Protein AF-A0A2G0CBQ3-F1 (afdb_monomer)

Foldseek 3Di:
DWWWFWWFQPPQPDPPPDDTVCVVLVDPDSTFDTQKTWDDDPQWIKIKGKDFPDPDDPPNRVRDPVRIDIDDMDIPPDRNHQPDKDWDWDQDCQFIWIDIRNPDIDGDGDDRRNVVVVGDIDTDTDDDDPDPDPPDDDDDDDDDDDDDD

Organism: NCBI:txid438751

Nearest PDB structures (foldseek):
  8jsd-assembly1_A  TM=8.861E-01  e=1.873E-09  Flavobacterium sp. UMI-01
  8jt4-assembly1_A  TM=8.911E-01  e=1.980E-09  Flavobacterium sp. UMI-01
  5y33-assembly1_A  TM=8.889E-01  e=2.337E-09  Flavobacterium sp. UMI-01
  7lss-assembly1_C  TM=4.500E-01  e=7.896E+00  Severe acute respiratory syndrome coronavirus 2

Secondary structure (DSSP, 8-state):
-----EEEE------TTSPPHHHHH--SSSEEEESEEEEEETTEEEEEEEEESSSS--TTGGGSGGGEEEPPPEEEEEE-TTS---EEEEEETTEEEEEETTTEEEEE-SHHHHHHHTSEEEE--S------STT-------SS-----

Mean predicted aligned error: 9.58 Å

Sequence (149 aa):
MVNFTQQILNPGFNEPGEDTHRDRIGENDNNAPPTMKNYWRKGKVRLKSKNHKYPEPSHVEMFHTTALGDDQSYIFPEKVGTEPSTLEIVADAAGMRVTLNDRETRTYAGFDMEKWGGFENYFKAGNYLQAKEPDAFARVKFYEPTATQ

Structure (mmCIF, N/CA/C/O backbone):
data_AF-A0A2G0CBQ3-F1
#
_entry.id   AF-A0A2G0CBQ3-F1
#
loop_
_atom_site.group_PDB
_atom_site.id
_atom_site.type_symbol
_atom_site.label_atom_id
_atom_site.label_alt_id
_atom_site.label_comp_id
_atom_site.label_asym_id
_atom_site.label_entity_id
_atom_site.label_seq_id
_atom_site.pdbx_PDB_ins_code
_atom_site.Cartn_x
_atom_site.Cartn_y
_atom_site.Cartn_z
_atom_site.occupancy
_atom_site.B_iso_or_equiv
_atom_site.auth_seq_id
_atom_site.auth_comp_id
_atom_site.auth_asym_id
_atom_site.auth_atom_id
_atom_site.pdbx_PDB_model_num
ATOM 1 N N . MET A 1 1 ? -2.677 0.967 11.346 1.00 45.22 1 MET A N 1
ATOM 2 C CA . MET A 1 1 ? -2.196 1.275 9.987 1.00 45.22 1 MET A CA 1
ATOM 3 C C . MET A 1 1 ? -1.980 -0.019 9.227 1.00 45.22 1 MET A C 1
ATOM 5 O O . MET A 1 1 ? -1.106 -0.770 9.630 1.00 45.22 1 MET A O 1
ATOM 9 N N . VAL A 1 2 ? -2.762 -0.281 8.178 1.00 37.75 2 VAL A N 1
ATOM 10 C CA . VAL A 1 2 ? -2.607 -1.489 7.354 1.00 37.75 2 VAL A CA 1
ATOM 11 C C . VAL A 1 2 ? -1.471 -1.271 6.368 1.00 37.75 2 VAL A C 1
ATOM 13 O O . VAL A 1 2 ? -1.642 -0.512 5.423 1.00 37.75 2 VAL A O 1
ATOM 16 N N . ASN A 1 3 ? -0.315 -1.886 6.603 1.00 44.31 3 ASN A N 1
ATOM 17 C CA . ASN A 1 3 ? 0.777 -1.860 5.640 1.00 44.31 3 ASN A CA 1
ATOM 18 C C . ASN A 1 3 ? 0.749 -3.156 4.833 1.00 44.31 3 ASN A C 1
ATOM 20 O O . ASN A 1 3 ? 1.239 -4.172 5.318 1.00 44.31 3 ASN A O 1
ATOM 24 N N . PHE A 1 4 ? 0.190 -3.096 3.624 1.00 46.62 4 PHE A N 1
ATOM 25 C CA . PHE A 1 4 ? 0.518 -4.077 2.602 1.00 46.62 4 PHE A CA 1
ATOM 26 C C . PHE A 1 4 ? 1.791 -3.649 1.925 1.00 46.62 4 PHE A C 1
ATOM 28 O O . PHE A 1 4 ? 1.826 -2.625 1.241 1.00 46.62 4 PHE A O 1
ATOM 35 N N . THR A 1 5 ? 2.831 -4.416 2.210 1.00 50.66 5 THR A N 1
ATOM 36 C CA . THR A 1 5 ? 4.107 -4.300 1.542 1.00 50.66 5 THR A CA 1
ATOM 37 C C . THR A 1 5 ? 4.292 -5.524 0.687 1.00 50.66 5 THR A C 1
ATOM 39 O O . THR A 1 5 ? 4.288 -6.619 1.233 1.00 50.66 5 THR A O 1
ATOM 42 N N . GLN A 1 6 ? 4.449 -5.308 -0.612 1.00 48.72 6 GLN A N 1
ATOM 43 C CA . GLN A 1 6 ? 5.118 -6.254 -1.481 1.00 48.72 6 GLN A CA 1
ATOM 44 C C . GLN A 1 6 ? 6.616 -5.968 -1.323 1.00 48.72 6 GLN A C 1
ATOM 46 O O . GLN A 1 6 ? 7.063 -4.849 -1.596 1.00 48.72 6 GLN A O 1
ATOM 51 N N . GLN A 1 7 ? 7.348 -6.892 -0.708 1.00 52.56 7 GLN A N 1
ATOM 52 C CA . GLN A 1 7 ? 8.799 -6.784 -0.569 1.00 52.56 7 GLN A CA 1
ATOM 53 C C . GLN A 1 7 ? 9.466 -7.791 -1.475 1.00 52.56 7 GLN A C 1
ATOM 55 O O . GLN A 1 7 ? 9.080 -8.955 -1.480 1.00 52.56 7 GLN A O 1
ATOM 60 N N . ILE A 1 8 ? 10.496 -7.314 -2.148 1.00 49.25 8 ILE A N 1
ATOM 61 C CA . ILE A 1 8 ? 11.428 -8.123 -2.905 1.00 49.25 8 ILE A CA 1
ATOM 62 C C . ILE A 1 8 ? 12.211 -9.005 -1.922 1.00 49.25 8 ILE A C 1
ATOM 64 O O . ILE A 1 8 ? 12.772 -8.499 -0.947 1.00 49.25 8 ILE A O 1
ATOM 68 N N . LEU A 1 9 ? 12.260 -10.312 -2.154 1.00 44.84 9 LEU A N 1
ATOM 69 C CA . LEU A 1 9 ? 13.302 -11.157 -1.582 1.00 44.84 9 LEU A CA 1
ATOM 70 C C . LEU A 1 9 ? 14.523 -11.014 -2.484 1.00 44.84 9 LEU A C 1
ATOM 72 O O . LEU A 1 9 ? 14.407 -11.145 -3.698 1.00 44.84 9 LEU A O 1
ATOM 76 N N . ASN A 1 10 ? 15.680 -10.703 -1.898 1.00 45.72 10 ASN A N 1
ATOM 77 C CA . ASN A 1 10 ? 16.943 -10.770 -2.621 1.00 45.72 10 ASN A CA 1
ATOM 78 C C . ASN A 1 10 ? 17.166 -12.242 -3.001 1.00 45.72 10 ASN A C 1
ATOM 80 O O . ASN A 1 10 ? 17.389 -13.049 -2.087 1.00 45.72 10 ASN A O 1
ATOM 84 N N . PRO A 1 11 ? 17.049 -12.638 -4.283 1.00 41.47 11 PRO A N 1
ATOM 85 C CA . PRO A 1 11 ? 17.349 -14.004 -4.635 1.00 41.47 11 PRO A CA 1
ATOM 86 C C . PRO A 1 11 ? 18.853 -14.146 -4.433 1.00 41.47 11 PRO A C 1
ATOM 88 O O . PRO A 1 11 ? 19.652 -13.485 -5.094 1.00 41.47 11 PRO A O 1
ATOM 91 N N . GLY A 1 12 ? 19.255 -14.990 -3.488 1.00 43.16 12 GLY A N 1
ATOM 92 C CA . GLY A 1 12 ? 20.620 -15.489 -3.452 1.00 43.16 12 GLY A CA 1
ATOM 93 C C . GLY A 1 12 ? 20.862 -16.301 -4.720 1.00 43.16 12 GLY A C 1
ATOM 94 O O . GLY A 1 12 ? 20.775 -17.525 -4.689 1.00 43.16 12 GLY A O 1
ATOM 95 N N . PHE A 1 13 ? 21.110 -15.629 -5.844 1.00 42.78 13 PHE A N 1
AT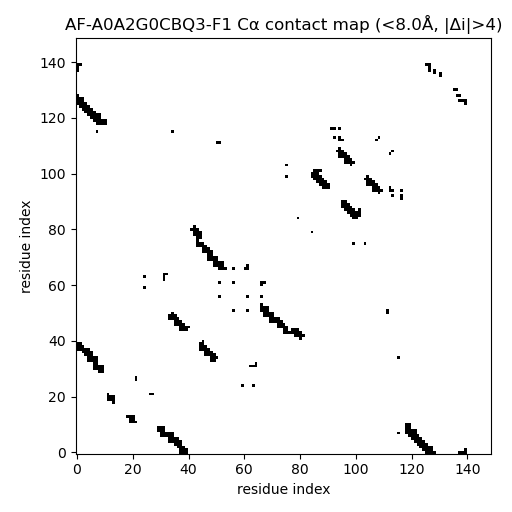OM 96 C CA . PHE A 1 13 ? 21.587 -16.243 -7.070 1.00 42.78 13 PHE A CA 1
ATOM 97 C C . PHE A 1 13 ? 23.054 -16.585 -6.829 1.00 42.78 13 PHE A C 1
ATOM 99 O O . PHE A 1 13 ? 23.958 -15.801 -7.104 1.00 42.78 13 PHE A O 1
ATOM 106 N N . ASN A 1 14 ? 23.279 -17.741 -6.214 1.00 39.06 14 ASN A N 1
ATOM 107 C CA . ASN A 1 14 ? 24.601 -18.335 -6.157 1.00 39.06 14 ASN A CA 1
ATOM 108 C C . ASN A 1 14 ? 24.777 -19.143 -7.445 1.00 39.06 14 ASN A C 1
ATOM 110 O O . ASN A 1 14 ? 24.221 -20.237 -7.567 1.00 39.06 14 ASN A O 1
ATOM 114 N N . GLU A 1 15 ? 25.563 -18.637 -8.395 1.00 38.53 15 GLU A N 1
ATOM 115 C CA . GLU A 1 15 ? 26.288 -19.563 -9.263 1.00 38.53 15 GLU A CA 1
ATOM 116 C C . GLU A 1 15 ? 27.273 -20.353 -8.382 1.00 38.53 15 GLU A C 1
ATOM 118 O O . GLU A 1 15 ? 27.890 -19.776 -7.478 1.00 38.53 15 GLU A O 1
ATOM 123 N N . PRO A 1 16 ? 27.400 -21.679 -8.556 1.00 37.09 16 PRO A N 1
ATOM 124 C CA . PRO A 1 16 ? 28.269 -22.483 -7.709 1.00 37.09 16 PRO A CA 1
ATOM 125 C C . PRO A 1 16 ? 29.734 -22.080 -7.924 1.00 37.09 16 PRO A C 1
ATOM 127 O O . PRO A 1 16 ? 30.360 -22.490 -8.898 1.00 37.09 16 PRO A O 1
ATOM 130 N N . GLY A 1 17 ? 30.278 -21.295 -6.991 1.00 44.66 17 GLY A N 1
ATOM 131 C CA . GLY A 1 17 ? 31.685 -20.888 -6.970 1.00 44.66 17 GLY A CA 1
ATOM 132 C C . GLY A 1 17 ? 31.948 -19.382 -6.897 1.00 44.66 17 GLY A C 1
ATOM 133 O O . GLY A 1 17 ? 33.109 -19.014 -6.748 1.00 44.66 17 GLY A O 1
ATOM 134 N N . GLU A 1 18 ? 30.926 -18.522 -6.958 1.00 42.03 18 GLU A N 1
ATOM 135 C CA . GLU A 1 18 ? 31.086 -17.086 -6.689 1.00 42.03 18 GLU A CA 1
ATOM 136 C C . GLU A 1 18 ? 30.672 -16.751 -5.249 1.00 42.03 18 GLU A C 1
ATOM 138 O O . GLU A 1 18 ? 29.644 -17.224 -4.758 1.00 42.03 18 GLU A O 1
ATOM 143 N N . ASP A 1 19 ? 31.488 -15.944 -4.563 1.00 43.47 19 ASP A N 1
ATOM 144 C CA . ASP A 1 19 ? 31.178 -15.386 -3.246 1.00 43.47 19 ASP A CA 1
ATOM 145 C C . ASP A 1 19 ? 29.762 -14.791 -3.238 1.00 43.47 19 ASP A C 1
ATOM 147 O O . ASP A 1 19 ? 29.345 -14.121 -4.188 1.00 43.47 19 ASP A O 1
ATOM 151 N N . THR A 1 20 ? 29.003 -15.069 -2.174 1.00 44.12 20 THR A N 1
ATOM 152 C CA . THR A 1 20 ? 27.576 -14.739 -2.093 1.00 44.12 20 THR A CA 1
ATOM 153 C C . THR A 1 20 ? 27.326 -13.284 -2.490 1.00 44.12 20 THR A C 1
ATOM 155 O O . THR A 1 20 ? 28.007 -12.380 -2.010 1.00 44.12 20 THR A O 1
ATOM 158 N N . HIS A 1 21 ? 26.309 -13.030 -3.320 1.00 43.69 21 HIS A N 1
ATOM 159 C CA . HIS A 1 21 ? 25.900 -11.680 -3.751 1.00 43.69 21 HIS A CA 1
ATOM 160 C C . HIS A 1 21 ? 25.776 -10.672 -2.582 1.00 43.69 21 HIS A C 1
ATOM 162 O O . HIS A 1 21 ? 25.959 -9.468 -2.761 1.00 43.69 21 HIS A O 1
ATOM 168 N N . ARG A 1 22 ? 25.545 -11.193 -1.368 1.00 45.81 22 ARG A N 1
ATOM 169 C CA . ARG A 1 22 ? 25.592 -10.514 -0.067 1.00 45.81 22 ARG A CA 1
ATOM 170 C C . ARG A 1 22 ? 26.827 -9.624 0.134 1.00 45.81 22 ARG A C 1
ATOM 172 O O . ARG A 1 22 ? 26.681 -8.514 0.636 1.00 45.81 22 ARG A O 1
ATOM 179 N N . ASP A 1 23 ? 28.006 -10.065 -0.299 1.00 44.69 23 ASP A N 1
ATOM 180 C CA . ASP A 1 23 ? 29.264 -9.333 -0.096 1.00 44.69 23 ASP A CA 1
ATOM 181 C C . ASP A 1 23 ? 29.489 -8.228 -1.146 1.00 44.69 23 ASP A C 1
ATOM 183 O O . ASP A 1 23 ? 30.228 -7.276 -0.896 1.00 44.69 23 ASP A O 1
ATOM 187 N N . ARG A 1 24 ? 28.816 -8.295 -2.307 1.00 43.38 24 ARG A N 1
ATOM 188 C CA . ARG A 1 24 ? 28.982 -7.320 -3.407 1.00 43.38 24 ARG A CA 1
ATOM 189 C C . ARG A 1 24 ? 28.113 -6.068 -3.252 1.00 43.38 24 ARG A C 1
ATOM 191 O O . ARG A 1 24 ? 28.483 -5.024 -3.782 1.00 43.38 24 ARG A O 1
ATOM 198 N N . ILE A 1 25 ? 26.994 -6.150 -2.527 1.00 47.22 25 ILE A N 1
ATOM 199 C CA . ILE A 1 25 ? 26.045 -5.030 -2.362 1.00 47.22 25 ILE A CA 1
ATOM 200 C C . ILE A 1 25 ? 26.198 -4.266 -1.038 1.00 47.22 25 ILE A C 1
ATOM 202 O O . ILE A 1 25 ? 25.597 -3.206 -0.882 1.00 47.22 25 ILE A O 1
ATOM 206 N N . GLY A 1 26 ? 27.004 -4.763 -0.089 1.00 41.97 26 GLY A N 1
ATOM 207 C CA . GLY A 1 26 ? 27.271 -4.077 1.185 1.00 41.97 26 GLY A CA 1
ATOM 208 C C . GLY A 1 26 ? 26.043 -3.891 2.091 1.00 41.97 26 GLY A C 1
ATOM 209 O O . GLY A 1 26 ? 26.067 -3.052 2.990 1.00 41.97 26 GLY A O 1
ATOM 210 N N . GLU A 1 27 ? 24.969 -4.649 1.858 1.00 45.09 27 GLU A N 1
ATOM 211 C CA . GLU A 1 27 ? 23.716 -4.581 2.614 1.00 45.09 27 GLU A CA 1
ATOM 212 C C . GLU A 1 27 ? 23.659 -5.724 3.644 1.00 45.09 27 GLU A C 1
ATOM 214 O O . GLU A 1 27 ? 23.840 -6.898 3.322 1.00 45.09 27 GLU A O 1
ATOM 219 N N . ASN A 1 28 ? 23.399 -5.386 4.911 1.00 40.28 28 ASN A N 1
ATOM 220 C CA . ASN A 1 28 ? 23.412 -6.331 6.040 1.00 40.28 28 ASN A CA 1
ATOM 221 C C . ASN A 1 28 ? 22.130 -7.187 6.165 1.00 40.28 28 ASN A C 1
ATOM 223 O O . ASN A 1 28 ? 22.009 -7.971 7.110 1.00 40.28 28 ASN A O 1
ATOM 227 N N . ASP A 1 29 ? 21.164 -7.038 5.255 1.00 42.75 29 ASP A N 1
ATOM 228 C CA . ASP A 1 29 ? 19.837 -7.656 5.342 1.00 42.75 29 ASP A CA 1
ATOM 229 C C . ASP A 1 29 ? 19.316 -8.055 3.946 1.00 42.75 29 ASP A C 1
ATOM 231 O O . ASP A 1 29 ? 19.594 -7.391 2.950 1.00 42.75 29 ASP A O 1
ATOM 235 N N . ASN A 1 30 ? 18.500 -9.110 3.874 1.00 49.34 30 ASN A N 1
ATOM 236 C CA . ASN A 1 30 ? 17.797 -9.557 2.661 1.00 49.34 30 ASN A CA 1
ATOM 237 C C . ASN A 1 30 ? 16.601 -8.644 2.311 1.00 49.34 30 ASN A C 1
ATOM 239 O O . ASN A 1 30 ? 15.745 -8.997 1.500 1.00 49.34 30 ASN A O 1
ATOM 243 N N . ASN A 1 31 ? 16.490 -7.502 2.986 1.00 51.69 31 ASN A N 1
ATOM 244 C CA . ASN A 1 31 ? 15.309 -6.662 3.027 1.00 51.69 31 ASN A CA 1
ATOM 245 C C . ASN A 1 31 ? 15.420 -5.594 1.947 1.00 51.69 31 ASN A C 1
ATOM 247 O O . ASN A 1 31 ? 15.897 -4.480 2.168 1.00 51.69 31 ASN A O 1
ATOM 251 N N . ALA A 1 32 ? 14.977 -5.959 0.753 1.00 59.09 32 ALA A N 1
ATOM 252 C CA . ALA A 1 32 ? 14.878 -5.015 -0.332 1.00 59.09 32 ALA A CA 1
ATOM 253 C C . ALA A 1 32 ? 13.726 -4.018 -0.090 1.00 59.09 32 ALA A C 1
ATOM 255 O O . ALA A 1 32 ? 12.788 -4.255 0.691 1.00 59.09 32 ALA A O 1
ATOM 256 N N . PRO A 1 33 ? 13.815 -2.839 -0.715 1.00 62.69 33 PRO A N 1
ATOM 257 C CA . PRO A 1 33 ? 12.853 -1.777 -0.524 1.00 62.69 33 PRO A CA 1
ATOM 258 C C . PRO A 1 33 ? 11.411 -2.202 -0.865 1.00 62.69 33 PRO A C 1
ATOM 260 O O . PRO A 1 33 ? 11.161 -3.004 -1.758 1.00 62.69 33 PRO A O 1
ATOM 263 N N . PRO A 1 34 ? 10.432 -1.639 -0.143 1.00 68.19 34 PRO A N 1
ATOM 264 C CA . PRO A 1 34 ? 9.020 -1.959 -0.303 1.00 68.19 34 PRO A CA 1
ATOM 265 C C . PRO A 1 34 ? 8.458 -1.381 -1.606 1.00 68.19 34 PRO A C 1
ATOM 267 O O . PRO A 1 34 ? 8.399 -0.157 -1.727 1.00 68.19 34 PRO A O 1
ATOM 270 N N . THR A 1 35 ? 7.963 -2.220 -2.517 1.00 77.12 35 THR A N 1
ATOM 271 C CA . THR A 1 35 ? 7.367 -1.790 -3.798 1.00 77.12 35 THR A CA 1
ATOM 272 C C . THR A 1 35 ? 6.150 -0.888 -3.593 1.00 77.12 35 THR A C 1
ATOM 274 O O . THR A 1 35 ? 5.971 0.119 -4.278 1.00 77.12 35 THR A O 1
ATOM 277 N N . MET A 1 36 ? 5.327 -1.220 -2.596 1.00 83.75 36 MET A N 1
ATOM 278 C CA . MET A 1 36 ? 4.115 -0.490 -2.236 1.00 83.75 36 MET A CA 1
ATOM 279 C C . MET A 1 36 ? 3.961 -0.427 -0.723 1.00 83.75 36 MET A C 1
ATOM 281 O O . MET A 1 36 ? 4.299 -1.370 -0.011 1.00 83.75 36 MET A O 1
ATOM 285 N N . LYS A 1 37 ? 3.426 0.685 -0.224 1.00 86.94 37 LYS A N 1
ATOM 286 C CA . LYS A 1 37 ? 2.936 0.825 1.145 1.00 86.94 37 LYS A CA 1
ATOM 287 C C . LYS A 1 37 ? 1.549 1.433 1.146 1.00 86.94 37 LYS A C 1
ATOM 289 O O . LYS A 1 37 ? 1.289 2.454 0.507 1.00 86.94 37 LYS A O 1
ATOM 294 N N . ASN A 1 38 ? 0.697 0.841 1.966 1.00 88.50 38 ASN A N 1
ATOM 295 C CA . ASN A 1 38 ? -0.663 1.289 2.196 1.00 88.50 38 ASN A CA 1
ATOM 296 C C . ASN A 1 38 ? -0.740 1.988 3.557 1.00 88.50 38 ASN A C 1
ATOM 298 O O . ASN A 1 38 ? -0.078 1.601 4.521 1.00 88.50 38 ASN A O 1
ATOM 302 N N . TYR A 1 39 ? -1.519 3.060 3.630 1.00 90.38 39 TYR A N 1
ATOM 303 C CA . TYR A 1 39 ? -1.642 3.886 4.821 1.00 90.38 39 TYR A CA 1
ATOM 304 C C . TYR A 1 39 ? -3.097 4.217 5.078 1.00 90.38 39 TYR A C 1
ATOM 306 O O . TYR A 1 39 ? -3.804 4.682 4.193 1.00 90.38 39 TYR A O 1
ATOM 314 N N . TRP A 1 40 ? -3.496 4.120 6.339 1.00 92.31 40 TRP A N 1
ATOM 315 C CA . TRP A 1 40 ? -4.658 4.847 6.825 1.00 92.31 40 TRP A CA 1
ATOM 316 C C . TRP A 1 40 ? -4.183 6.176 7.417 1.00 92.31 40 TRP A C 1
ATOM 318 O O . TRP A 1 40 ? -3.327 6.185 8.307 1.00 92.31 40 TRP A O 1
ATOM 328 N N . ARG A 1 41 ? -4.696 7.306 6.923 1.00 89.50 41 ARG A N 1
ATOM 329 C CA . ARG A 1 41 ? -4.335 8.648 7.404 1.00 89.50 41 ARG A CA 1
ATOM 330 C C . ARG A 1 41 ? -5.553 9.561 7.389 1.00 89.50 41 ARG A C 1
ATOM 332 O O . ARG A 1 41 ? -6.111 9.828 6.331 1.00 89.50 41 ARG A O 1
ATOM 339 N N . LYS A 1 42 ? -5.925 10.092 8.560 1.00 90.56 42 LYS A N 1
ATOM 340 C CA . LYS A 1 42 ? -7.048 11.038 8.721 1.00 90.56 42 LYS A CA 1
ATOM 341 C C . LYS A 1 42 ? -8.364 10.516 8.101 1.00 90.56 42 LYS A C 1
ATOM 343 O O . LYS A 1 42 ? -9.096 11.268 7.462 1.00 90.56 42 LYS A O 1
ATOM 348 N N . GLY A 1 43 ? -8.650 9.223 8.280 1.00 93.44 43 GLY A N 1
ATOM 349 C CA . GLY A 1 43 ? -9.867 8.581 7.770 1.00 93.44 43 GLY A CA 1
ATOM 350 C C . GLY A 1 43 ? -9.846 8.206 6.287 1.00 93.44 43 GLY A C 1
ATOM 351 O O . GLY A 1 43 ? -10.894 7.835 5.772 1.00 93.44 43 GLY A O 1
ATOM 352 N N . LYS A 1 44 ? -8.703 8.313 5.598 1.00 94.88 44 LYS A N 1
ATOM 353 C CA . LYS A 1 44 ? -8.552 7.941 4.183 1.00 94.88 44 LYS A CA 1
ATOM 354 C C . LYS A 1 44 ? -7.465 6.896 3.977 1.00 94.88 44 LYS A C 1
ATOM 356 O O . LYS A 1 44 ? -6.503 6.845 4.750 1.00 94.88 44 LYS A O 1
ATOM 361 N N . VAL A 1 45 ? -7.597 6.130 2.896 1.00 94.44 45 VAL A N 1
ATOM 362 C CA . VAL A 1 45 ? -6.564 5.209 2.414 1.00 94.44 45 VAL A CA 1
ATOM 363 C C . VAL A 1 45 ? -5.620 5.956 1.469 1.00 94.44 45 VAL A C 1
ATOM 365 O O . VAL A 1 45 ? -6.049 6.642 0.542 1.00 94.44 45 VAL A O 1
ATOM 368 N N . ARG A 1 46 ? -4.317 5.852 1.729 1.00 93.50 46 ARG A N 1
ATOM 369 C CA . ARG A 1 46 ? -3.235 6.453 0.944 1.00 93.50 46 ARG A CA 1
ATOM 370 C C . ARG A 1 46 ? -2.250 5.376 0.513 1.00 93.50 46 ARG A C 1
ATOM 372 O O . ARG A 1 46 ? -1.793 4.596 1.342 1.00 93.50 46 ARG A O 1
ATOM 379 N N . LEU A 1 47 ? -1.870 5.411 -0.752 1.00 91.94 47 LEU A N 1
ATOM 380 C CA . LEU A 1 47 ? -0.902 4.529 -1.383 1.00 91.94 47 LEU A CA 1
ATOM 381 C C . LEU A 1 47 ? 0.416 5.275 -1.600 1.00 91.94 47 LEU A C 1
ATOM 383 O O . LEU A 1 47 ? 0.426 6.465 -1.939 1.00 91.94 47 LEU A O 1
ATOM 387 N N . LYS A 1 48 ? 1.532 4.581 -1.397 1.00 87.75 48 LYS A N 1
ATOM 388 C CA . LYS A 1 48 ? 2.868 5.038 -1.782 1.00 87.75 48 LYS A CA 1
ATOM 389 C C . LYS A 1 48 ? 3.622 3.900 -2.460 1.00 87.75 48 LYS A C 1
ATOM 391 O O . LYS A 1 48 ? 3.980 2.936 -1.788 1.00 87.75 48 LYS A O 1
ATOM 396 N N . SER A 1 49 ? 3.883 4.053 -3.747 1.00 83.56 49 SER A N 1
ATOM 397 C CA . SER A 1 49 ? 4.778 3.210 -4.540 1.00 83.56 49 SER A CA 1
ATOM 398 C C . SER A 1 49 ? 6.218 3.720 -4.478 1.00 83.56 49 SER A C 1
ATOM 400 O O . SER A 1 49 ? 6.474 4.892 -4.174 1.00 83.56 49 SER A O 1
ATOM 402 N N . LYS A 1 50 ? 7.159 2.831 -4.789 1.00 78.94 50 LYS A N 1
ATOM 403 C CA . LYS A 1 50 ? 8.537 3.177 -5.146 1.00 78.94 50 LYS A CA 1
ATOM 404 C C . LYS A 1 50 ? 8.711 3.120 -6.662 1.00 78.94 50 LYS A C 1
ATOM 406 O O . LYS A 1 50 ? 8.162 2.227 -7.306 1.00 78.94 50 LYS A O 1
ATOM 411 N N . ASN A 1 51 ? 9.484 4.056 -7.199 1.00 77.44 51 ASN A N 1
ATOM 412 C CA . ASN A 1 51 ? 9.920 4.076 -8.594 1.00 77.44 51 ASN A CA 1
ATOM 413 C C . ASN A 1 51 ? 11.450 4.080 -8.671 1.00 77.44 51 ASN A C 1
ATOM 415 O O . ASN A 1 51 ? 12.121 4.505 -7.727 1.00 77.44 51 ASN A O 1
ATOM 419 N N . HIS A 1 52 ? 12.017 3.621 -9.780 1.00 73.44 52 HIS A N 1
ATOM 420 C CA . HIS A 1 52 ? 13.442 3.795 -10.035 1.00 73.44 52 HIS A CA 1
ATOM 421 C C . HIS A 1 52 ? 13.711 5.256 -10.405 1.00 73.44 52 HIS A C 1
ATOM 423 O O . HIS A 1 52 ? 13.012 5.859 -11.217 1.00 73.44 52 HIS A O 1
ATOM 429 N N . LYS A 1 53 ? 14.739 5.855 -9.795 1.00 71.44 53 LYS A N 1
ATOM 430 C CA . LYS A 1 53 ? 15.162 7.235 -10.098 1.00 71.44 53 LYS A CA 1
ATOM 431 C C . LYS A 1 53 ? 15.762 7.368 -11.493 1.00 71.44 53 LYS A C 1
ATOM 433 O O . LYS A 1 53 ? 15.791 8.467 -12.040 1.00 71.44 53 LYS A O 1
ATOM 438 N N . TYR A 1 54 ? 16.277 6.265 -12.024 1.00 67.50 54 TYR A N 1
ATOM 439 C CA . TYR A 1 54 ? 16.972 6.204 -13.298 1.00 67.50 54 TYR A CA 1
ATOM 440 C C . TYR A 1 54 ? 16.169 5.330 -14.266 1.00 67.50 54 TYR A C 1
ATOM 442 O O . TYR A 1 54 ? 15.593 4.334 -13.831 1.00 67.50 54 TYR A O 1
ATOM 450 N N . PRO A 1 55 ? 16.116 5.684 -15.559 1.00 60.38 55 PRO A N 1
ATOM 451 C CA . PRO A 1 55 ? 15.352 4.932 -16.552 1.00 60.38 55 PRO A CA 1
ATOM 452 C C . PRO A 1 55 ? 15.958 3.556 -16.867 1.00 60.38 55 PRO A C 1
ATOM 454 O O . PRO A 1 55 ? 15.225 2.662 -17.261 1.00 60.38 55 PRO A O 1
ATOM 457 N N . GLU A 1 56 ? 17.266 3.364 -16.662 1.00 65.00 56 GLU A N 1
ATOM 458 C CA . GLU A 1 56 ? 17.961 2.087 -16.882 1.00 65.00 56 GLU A CA 1
ATOM 459 C C . GLU A 1 56 ? 19.086 1.888 -15.848 1.00 65.00 56 GLU A C 1
ATOM 461 O O . GLU A 1 56 ? 20.266 1.991 -16.185 1.00 65.00 56 GLU A O 1
ATOM 466 N N . PRO A 1 57 ? 18.767 1.666 -14.559 1.00 62.56 57 PRO A N 1
ATOM 467 C CA . PRO A 1 57 ? 19.786 1.254 -13.602 1.00 62.56 57 PRO A CA 1
ATOM 468 C C . PRO A 1 57 ? 20.381 -0.082 -14.059 1.00 62.56 57 PRO A C 1
ATOM 470 O O . PRO A 1 57 ? 19.660 -0.937 -14.590 1.00 62.56 57 PRO A O 1
ATOM 473 N N . SER A 1 58 ? 21.683 -0.285 -13.848 1.00 65.25 58 SER A N 1
ATOM 474 C CA . SER A 1 58 ? 22.261 -1.610 -14.070 1.00 65.25 58 SER A CA 1
ATOM 475 C C . SER A 1 58 ? 21.545 -2.650 -13.203 1.00 65.25 58 SER A C 1
ATOM 477 O O . SER A 1 58 ? 20.945 -2.321 -12.174 1.00 65.25 58 SER A O 1
ATOM 479 N N . HIS A 1 59 ? 21.622 -3.923 -13.608 1.00 62.06 59 HIS 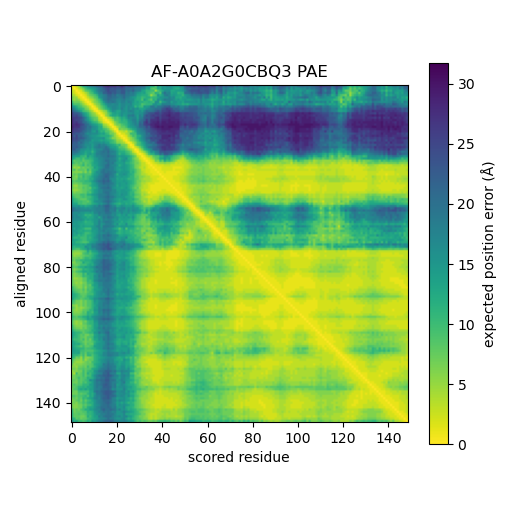A N 1
ATOM 480 C CA . HIS A 1 59 ? 20.958 -5.009 -12.886 1.00 62.06 59 HIS A CA 1
ATOM 481 C C . HIS A 1 59 ? 21.342 -5.034 -11.404 1.00 62.06 59 HIS A C 1
ATOM 483 O O . HIS A 1 59 ? 20.517 -5.410 -10.602 1.00 62.06 59 HIS A O 1
ATOM 489 N N . VAL A 1 60 ? 22.548 -4.591 -11.023 1.00 63.31 60 VAL A N 1
ATOM 490 C CA . VAL A 1 60 ? 22.966 -4.514 -9.613 1.00 63.31 60 VAL A CA 1
ATOM 491 C C . VAL A 1 60 ? 22.467 -3.231 -8.935 1.00 63.31 60 VAL A C 1
ATOM 493 O O . VAL A 1 60 ? 22.002 -3.262 -7.799 1.00 63.31 60 VAL A O 1
ATOM 496 N N . GLU A 1 61 ? 22.507 -2.090 -9.627 1.00 65.88 61 GLU A N 1
ATOM 497 C CA . GLU A 1 61 ? 22.100 -0.795 -9.063 1.00 65.88 61 GLU A CA 1
ATOM 498 C C . GLU A 1 61 ? 20.608 -0.720 -8.738 1.00 65.88 61 GLU A C 1
ATOM 500 O O . GLU A 1 61 ? 20.236 -0.051 -7.775 1.00 65.88 61 GLU A O 1
ATOM 505 N N . MET A 1 62 ? 19.757 -1.438 -9.480 1.00 64.06 62 MET A N 1
ATOM 506 C CA . MET A 1 62 ? 18.316 -1.500 -9.195 1.00 64.06 62 MET A CA 1
ATOM 507 C C . MET A 1 62 ? 18.001 -2.066 -7.798 1.00 64.06 62 MET A C 1
ATOM 509 O O . MET A 1 62 ? 16.927 -1.802 -7.260 1.00 64.06 62 MET A O 1
ATOM 513 N N . PHE A 1 63 ? 18.943 -2.794 -7.187 1.00 60.25 63 PHE A N 1
ATOM 514 C CA . PHE A 1 63 ? 18.800 -3.365 -5.848 1.00 60.25 63 PHE A CA 1
ATOM 515 C C . PHE A 1 63 ? 19.147 -2.390 -4.716 1.00 60.25 63 PHE A C 1
ATOM 517 O O . PHE A 1 63 ? 18.775 -2.633 -3.566 1.00 60.25 63 PHE A O 1
ATOM 524 N N . HIS A 1 64 ? 19.825 -1.274 -4.999 1.00 67.06 64 HIS A N 1
ATOM 525 C CA . HIS A 1 64 ? 20.215 -0.333 -3.954 1.00 67.06 64 HIS A CA 1
ATOM 526 C C . HIS A 1 64 ? 19.074 0.627 -3.616 1.00 67.06 64 HIS A C 1
ATOM 528 O O . HIS A 1 64 ? 18.479 1.270 -4.482 1.00 67.06 64 HIS A O 1
ATOM 534 N N . THR A 1 65 ? 18.816 0.821 -2.320 1.00 63.09 65 THR A N 1
ATOM 535 C CA . THR A 1 65 ? 17.809 1.786 -1.834 1.00 63.09 65 THR A CA 1
ATOM 536 C C . THR A 1 65 ? 18.047 3.211 -2.354 1.00 63.09 65 THR A C 1
ATOM 538 O O . THR A 1 65 ? 17.107 3.999 -2.481 1.00 63.09 65 THR A O 1
ATOM 541 N N . THR A 1 66 ? 19.293 3.537 -2.705 1.00 66.62 66 THR A N 1
ATOM 542 C CA . THR A 1 66 ? 19.699 4.800 -3.328 1.00 66.62 66 THR A CA 1
ATOM 543 C C . THR A 1 66 ? 19.145 4.975 -4.741 1.00 66.62 66 THR A C 1
ATOM 545 O O . THR A 1 66 ? 18.849 6.115 -5.113 1.00 66.62 66 THR A O 1
ATOM 548 N N . ALA A 1 67 ? 18.921 3.894 -5.491 1.00 66.75 67 ALA A N 1
ATOM 549 C CA . ALA A 1 67 ? 18.354 3.916 -6.838 1.00 66.75 67 ALA A CA 1
ATOM 550 C C . ALA A 1 67 ? 16.835 4.133 -6.853 1.00 66.75 67 ALA A C 1
ATOM 552 O O . ALA A 1 67 ? 16.274 4.406 -7.913 1.00 66.75 67 ALA A O 1
ATOM 553 N N . LEU A 1 68 ? 16.165 4.074 -5.694 1.00 70.56 68 LEU A N 1
ATOM 554 C CA . LEU A 1 68 ? 14.709 4.191 -5.611 1.00 70.56 68 LEU A CA 1
ATOM 555 C C . LEU A 1 68 ? 14.234 5.534 -5.068 1.00 70.56 68 LEU A C 1
ATOM 557 O O . LEU A 1 68 ? 14.713 6.040 -4.047 1.00 70.56 68 LEU A O 1
ATOM 561 N N . GLY A 1 69 ? 13.255 6.106 -5.756 1.00 70.25 69 GLY A N 1
ATOM 562 C CA . GLY A 1 69 ? 12.498 7.284 -5.365 1.00 70.25 69 GLY A CA 1
ATOM 563 C C . GLY A 1 69 ? 11.166 6.918 -4.715 1.00 70.25 69 GLY A C 1
ATOM 564 O O . GLY A 1 69 ? 10.719 5.771 -4.743 1.00 70.25 69 GLY A O 1
ATOM 565 N N . ASP A 1 70 ? 10.541 7.909 -4.083 1.00 73.00 70 ASP A N 1
ATOM 566 C CA . ASP A 1 70 ? 9.115 7.842 -3.767 1.00 73.00 70 ASP A CA 1
ATOM 567 C C . ASP A 1 70 ? 8.338 8.313 -5.002 1.00 73.00 70 ASP A C 1
ATOM 569 O O . ASP A 1 70 ? 8.580 9.415 -5.498 1.00 73.00 70 ASP A O 1
ATOM 573 N N . ASP A 1 71 ? 7.374 7.515 -5.454 1.00 72.00 71 ASP A N 1
ATOM 574 C CA . ASP A 1 71 ? 6.404 7.956 -6.455 1.00 72.00 71 ASP A CA 1
ATOM 575 C C . ASP A 1 71 ? 5.403 8.956 -5.835 1.00 72.00 71 ASP A C 1
ATOM 577 O O . ASP A 1 71 ? 5.276 9.097 -4.605 1.00 72.00 71 ASP A O 1
ATOM 581 N N . GLN A 1 72 ? 4.654 9.656 -6.686 1.00 73.56 72 GLN A N 1
ATOM 582 C CA . GLN A 1 72 ? 3.534 10.482 -6.267 1.00 73.56 72 GLN A CA 1
ATOM 583 C C . GLN A 1 72 ? 2.531 9.637 -5.480 1.00 73.56 72 GLN A C 1
ATOM 585 O O . GLN A 1 72 ? 1.905 8.703 -5.977 1.00 73.56 72 GLN A O 1
ATOM 590 N N . SER A 1 73 ? 2.353 9.990 -4.207 1.00 84.12 73 SER A N 1
ATOM 591 C CA . SER A 1 73 ? 1.405 9.276 -3.363 1.00 84.12 73 SER A CA 1
ATOM 592 C C . SER A 1 73 ? -0.021 9.477 -3.857 1.00 84.12 73 SER A C 1
ATOM 594 O O . SER A 1 73 ? -0.448 10.620 -4.032 1.00 84.12 73 SER A O 1
ATOM 596 N N . TYR A 1 74 ? -0.780 8.395 -3.951 1.00 92.88 74 TYR A N 1
ATOM 597 C CA . TYR A 1 74 ? -2.194 8.433 -4.293 1.00 92.88 74 TYR A CA 1
ATOM 598 C C . TYR A 1 74 ? -3.048 8.375 -3.021 1.00 92.88 74 TYR A C 1
ATOM 600 O O . TYR A 1 74 ? -2.697 7.692 -2.061 1.00 92.88 74 TYR A O 1
ATOM 608 N N . ILE A 1 75 ? -4.156 9.110 -2.974 1.00 95.06 75 ILE A N 1
ATOM 609 C CA . ILE A 1 75 ? -5.127 9.049 -1.876 1.00 95.06 75 ILE A CA 1
ATOM 610 C C . ILE A 1 75 ? -6.476 8.758 -2.510 1.00 95.06 75 ILE A C 1
ATOM 612 O O . ILE A 1 75 ? -6.911 9.535 -3.358 1.00 95.06 75 ILE A O 1
ATOM 616 N N . PHE A 1 76 ? -7.131 7.683 -2.078 1.00 95.94 76 PHE A N 1
ATOM 617 C CA . PHE A 1 76 ? -8.490 7.399 -2.521 1.00 95.94 76 PHE A CA 1
ATOM 618 C C . PHE A 1 76 ? -9.416 8.569 -2.142 1.00 95.94 76 PHE A C 1
ATOM 620 O O . PHE A 1 76 ? -9.352 9.063 -1.003 1.00 95.94 76 PHE A O 1
ATOM 627 N N . PRO A 1 77 ? -10.232 9.078 -3.083 1.00 95.38 77 PRO A N 1
ATOM 628 C CA . PRO A 1 77 ? -11.246 10.084 -2.796 1.00 95.38 77 PRO A CA 1
ATOM 629 C C . PRO A 1 77 ? -12.123 9.721 -1.596 1.00 95.38 77 PRO A C 1
ATOM 631 O O . PRO A 1 77 ? -12.350 10.591 -0.738 1.00 95.38 77 PRO A O 1
ATOM 634 N N . GLU A 1 78 ? -12.530 8.455 -1.489 1.00 94.56 78 GLU A N 1
ATOM 635 C CA . GLU A 1 78 ? -13.370 7.961 -0.404 1.00 94.56 78 GLU A CA 1
ATOM 636 C C . GLU A 1 78 ? -12.743 8.138 0.995 1.00 94.56 78 GLU A C 1
ATOM 638 O O . GLU A 1 78 ? -11.557 7.901 1.250 1.00 94.56 78 GLU A O 1
ATOM 643 N N . LYS A 1 79 ? -13.581 8.548 1.954 1.00 96.00 79 LYS A N 1
ATOM 644 C CA . LYS A 1 79 ? -13.241 8.605 3.378 1.00 96.00 79 LYS A CA 1
ATOM 645 C C . LYS A 1 79 ? -13.899 7.434 4.109 1.00 96.00 79 LYS A C 1
ATOM 647 O O . LYS A 1 79 ? -15.067 7.516 4.460 1.00 96.00 79 LYS A O 1
ATOM 652 N N . VAL A 1 80 ? -13.115 6.399 4.402 1.00 94.38 80 VAL A N 1
ATOM 653 C CA . VAL A 1 80 ? -13.564 5.196 5.133 1.00 94.38 80 VAL A CA 1
ATOM 654 C C . VAL A 1 80 ? -13.720 5.406 6.643 1.00 94.38 80 VAL A C 1
ATOM 656 O O . VAL A 1 80 ? -14.383 4.631 7.322 1.00 94.38 80 VAL A O 1
ATOM 659 N N . GLY A 1 81 ? -13.109 6.454 7.206 1.00 94.25 81 GLY A N 1
ATOM 660 C CA . GLY A 1 81 ? -13.191 6.713 8.645 1.00 94.25 81 GLY A CA 1
ATOM 661 C C . GLY A 1 81 ? -12.596 5.559 9.457 1.00 94.25 81 GLY A C 1
ATOM 662 O O . GLY A 1 81 ? -11.457 5.171 9.209 1.00 94.25 81 GLY A O 1
ATOM 663 N N . THR A 1 82 ? -13.338 5.049 10.435 1.00 92.69 82 THR A N 1
ATOM 664 C CA . THR A 1 82 ? -12.978 3.864 11.238 1.00 92.69 82 THR A CA 1
ATOM 665 C C . THR A 1 82 ? -13.934 2.693 11.012 1.00 92.69 82 THR A C 1
ATOM 667 O O . THR A 1 82 ? -13.881 1.718 11.759 1.00 92.69 82 THR A O 1
ATOM 670 N N . GLU A 1 83 ? -14.805 2.806 10.009 1.00 93.69 83 GLU A N 1
ATOM 671 C CA . GLU A 1 83 ? -15.754 1.760 9.645 1.00 93.69 83 GLU A CA 1
ATOM 672 C C . GLU A 1 83 ? -15.040 0.608 8.918 1.00 93.69 83 GLU A C 1
ATOM 674 O O . GLU A 1 83 ? -13.956 0.808 8.345 1.00 93.69 83 GLU A O 1
ATOM 679 N N . PRO A 1 84 ? -15.614 -0.608 8.931 1.00 94.06 84 PRO A N 1
ATOM 680 C CA . PRO A 1 84 ? -15.130 -1.703 8.102 1.00 94.06 84 PRO A CA 1
ATOM 681 C C . PRO A 1 84 ? -15.039 -1.291 6.626 1.00 94.06 84 PRO A C 1
ATOM 683 O O . PRO A 1 84 ? -15.929 -0.632 6.095 1.00 94.06 84 PRO A O 1
ATOM 686 N N . SER A 1 85 ? -13.945 -1.673 5.971 1.00 94.12 85 SER A N 1
ATOM 687 C CA . SER A 1 85 ? -13.703 -1.441 4.542 1.00 94.12 85 SER A CA 1
ATOM 688 C C . SER A 1 85 ? -12.900 -2.596 3.954 1.00 94.12 85 SER A C 1
ATOM 690 O O . SER A 1 85 ? -12.149 -3.256 4.681 1.00 94.12 85 SER A O 1
ATOM 692 N N . THR A 1 86 ? -13.056 -2.837 2.652 1.00 95.81 86 THR A N 1
ATOM 693 C CA . THR A 1 86 ? -12.282 -3.843 1.915 1.00 95.81 86 THR A CA 1
ATOM 694 C C . THR A 1 86 ? -11.130 -3.168 1.178 1.00 95.81 86 THR A C 1
ATOM 696 O O . THR A 1 86 ? -11.271 -2.070 0.638 1.00 95.81 86 THR A O 1
ATOM 699 N N . LEU A 1 87 ? -9.961 -3.805 1.192 1.00 94.50 87 LEU A N 1
ATOM 700 C CA . LEU A 1 87 ? -8.821 -3.398 0.382 1.00 94.50 87 LEU A CA 1
ATOM 701 C C . LEU A 1 87 ? -8.266 -4.643 -0.297 1.00 94.50 87 LEU A C 1
ATOM 703 O O . LEU A 1 87 ? -7.683 -5.498 0.366 1.00 94.50 87 LEU A O 1
ATOM 707 N N . GLU A 1 88 ? -8.460 -4.727 -1.604 1.00 94.50 88 GLU A N 1
ATOM 708 C CA . GLU A 1 88 ? -7.947 -5.807 -2.436 1.00 94.50 88 GLU A CA 1
ATOM 709 C C . GLU A 1 88 ? -6.673 -5.343 -3.143 1.00 94.50 88 GLU A C 1
ATOM 711 O O . GLU A 1 88 ? -6.595 -4.209 -3.625 1.00 94.50 88 GLU A O 1
ATOM 716 N N . ILE A 1 89 ? -5.666 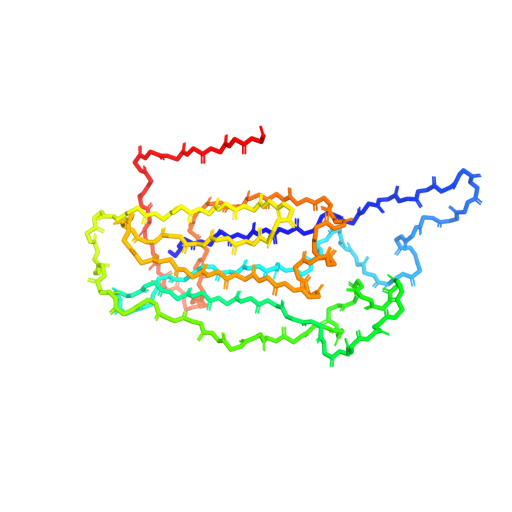-6.214 -3.198 1.00 92.38 89 ILE A N 1
ATOM 717 C CA . ILE A 1 89 ? -4.435 -5.979 -3.949 1.00 92.38 89 ILE A CA 1
ATOM 718 C C . ILE A 1 89 ? -4.201 -7.176 -4.857 1.00 92.38 89 ILE A C 1
ATOM 720 O O . ILE A 1 89 ? -4.019 -8.291 -4.376 1.00 92.38 89 ILE A O 1
ATOM 724 N N . VAL A 1 90 ? -4.165 -6.923 -6.161 1.00 92.00 90 VAL A N 1
ATOM 725 C CA . VAL A 1 90 ? -3.868 -7.924 -7.188 1.00 92.00 90 VAL A CA 1
ATOM 726 C C . VAL A 1 90 ? -2.577 -7.518 -7.876 1.00 92.00 90 VAL A C 1
ATOM 728 O O . VAL A 1 90 ? -2.489 -6.408 -8.398 1.00 92.00 90 VAL A O 1
ATOM 731 N N . ALA A 1 91 ? -1.582 -8.399 -7.866 1.00 87.75 91 ALA A N 1
ATOM 732 C CA . ALA A 1 91 ? -0.342 -8.236 -8.614 1.00 87.75 91 ALA A CA 1
ATOM 733 C C . ALA A 1 91 ? -0.238 -9.378 -9.629 1.00 87.75 91 ALA A C 1
ATOM 735 O O . ALA A 1 91 ? -0.293 -10.546 -9.252 1.00 87.75 91 ALA A O 1
ATOM 736 N N . ASP A 1 92 ? -0.132 -9.030 -10.904 1.00 88.00 92 ASP A N 1
ATOM 737 C CA . ASP A 1 92 ? -0.075 -9.956 -12.029 1.00 88.00 92 ASP A CA 1
ATOM 738 C C . ASP 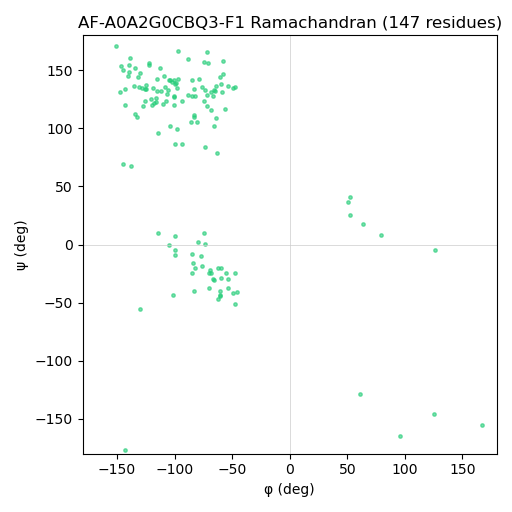A 1 92 ? 0.898 -9.430 -13.103 1.00 88.00 92 ASP A C 1
ATOM 740 O O . ASP A 1 92 ? 1.557 -8.403 -12.927 1.00 88.00 92 ASP A O 1
ATOM 744 N N . ALA A 1 93 ? 1.017 -10.139 -14.228 1.00 85.44 93 ALA A N 1
ATOM 745 C CA . ALA A 1 93 ? 1.920 -9.749 -15.313 1.00 85.44 93 ALA A CA 1
ATOM 746 C C . ALA A 1 93 ? 1.574 -8.387 -15.951 1.00 85.44 93 ALA A C 1
ATOM 748 O O . ALA A 1 93 ? 2.433 -7.784 -16.590 1.00 85.44 93 ALA A O 1
ATOM 749 N N . ALA A 1 94 ? 0.341 -7.887 -15.795 1.00 86.62 94 ALA A N 1
ATOM 750 C CA . ALA A 1 94 ? -0.060 -6.567 -16.282 1.00 86.62 94 ALA A CA 1
ATOM 751 C C . ALA A 1 94 ? 0.278 -5.439 -15.286 1.00 86.62 94 ALA A C 1
ATOM 753 O O . ALA A 1 94 ? 0.141 -4.259 -15.623 1.00 86.62 94 ALA A O 1
ATOM 754 N N . GLY A 1 95 ? 0.725 -5.781 -14.075 1.00 88.31 95 GLY A N 1
ATOM 755 C CA . GLY A 1 95 ? 1.130 -4.847 -13.033 1.00 88.31 95 GLY A CA 1
ATOM 756 C C . GLY A 1 95 ? 0.381 -5.083 -11.726 1.00 88.31 95 GLY A C 1
ATOM 757 O O . GLY A 1 95 ? 0.070 -6.210 -11.352 1.00 88.31 95 GLY A O 1
ATOM 758 N N . MET A 1 96 ? 0.097 -4.005 -10.999 1.00 90.00 96 MET A N 1
ATOM 759 C CA . MET A 1 96 ? -0.548 -4.069 -9.689 1.00 90.00 96 MET A CA 1
ATOM 760 C C . MET A 1 96 ? -1.796 -3.192 -9.642 1.00 90.00 96 MET A C 1
ATOM 762 O O . MET A 1 96 ? -1.779 -2.021 -10.026 1.00 90.00 96 MET A O 1
ATOM 766 N N . ARG A 1 97 ? -2.881 -3.739 -9.103 1.00 93.44 97 ARG A N 1
ATOM 767 C CA . ARG A 1 97 ? -4.149 -3.051 -8.863 1.00 93.44 97 ARG A CA 1
ATOM 768 C C . ARG A 1 97 ? -4.458 -3.058 -7.377 1.00 93.44 97 ARG A C 1
ATOM 770 O O . ARG A 1 97 ? -4.328 -4.085 -6.721 1.00 93.44 97 ARG A O 1
ATOM 777 N N . VAL A 1 98 ? -4.871 -1.906 -6.861 1.00 94.19 98 VAL A N 1
ATOM 778 C CA . VAL A 1 98 ? -5.363 -1.750 -5.490 1.00 94.19 98 VAL A CA 1
ATOM 779 C C . VAL A 1 98 ? -6.793 -1.239 -5.558 1.00 94.19 98 VAL A C 1
ATOM 781 O O . VAL A 1 98 ? -7.013 -0.155 -6.102 1.00 94.19 98 VAL A O 1
ATOM 784 N N . THR A 1 99 ? -7.743 -1.991 -5.011 1.00 96.44 99 THR A N 1
ATOM 785 C CA . THR A 1 99 ? -9.175 -1.665 -5.039 1.00 96.44 99 THR A CA 1
ATOM 786 C C . THR A 1 99 ? -9.692 -1.430 -3.624 1.00 96.44 99 THR A C 1
ATOM 788 O O . THR A 1 99 ? -9.521 -2.274 -2.748 1.00 96.44 99 THR A O 1
ATOM 791 N N . LEU A 1 100 ? -10.317 -0.275 -3.396 1.00 96.81 100 LEU A N 1
ATOM 792 C CA . LEU A 1 100 ? -10.974 0.091 -2.142 1.00 96.81 100 LEU A CA 1
ATOM 793 C C . LEU A 1 100 ? -12.488 -0.104 -2.267 1.00 96.81 100 LEU A C 1
ATOM 795 O O . LEU A 1 100 ? -13.110 0.461 -3.173 1.00 96.81 100 LEU A O 1
ATOM 799 N N . ASN A 1 101 ? -13.071 -0.854 -1.326 1.00 96.25 101 ASN A N 1
ATOM 800 C CA . ASN A 1 101 ? -14.516 -1.087 -1.220 1.00 96.25 101 ASN A CA 1
ATOM 801 C C . ASN A 1 101 ? -15.162 -1.539 -2.538 1.00 96.25 101 ASN A C 1
ATOM 803 O O . ASN A 1 101 ? -16.262 -1.080 -2.855 1.00 96.25 101 ASN A O 1
ATOM 807 N N . ASP A 1 102 ? -14.439 -2.347 -3.321 1.00 96.19 102 ASP A N 1
ATOM 808 C CA . ASP A 1 102 ? -14.852 -2.897 -4.621 1.00 96.19 102 ASP A CA 1
ATOM 809 C C . ASP A 1 102 ? -15.353 -1.842 -5.627 1.00 96.19 102 ASP A C 1
ATOM 811 O O . ASP A 1 102 ? -16.155 -2.128 -6.516 1.00 96.19 102 ASP A O 1
ATOM 815 N N . ARG A 1 103 ? -14.902 -0.589 -5.473 1.00 94.50 103 ARG A N 1
ATOM 816 C CA . ARG A 1 103 ? -15.402 0.568 -6.23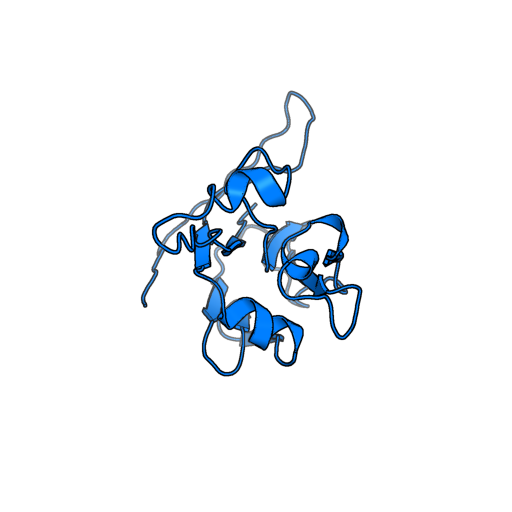2 1.00 94.50 103 ARG A CA 1
ATOM 817 C C . ARG A 1 103 ? -14.294 1.396 -6.853 1.00 94.50 103 ARG A C 1
ATOM 819 O O . ARG A 1 103 ? -14.321 1.660 -8.051 1.00 94.50 103 ARG A O 1
ATOM 826 N N . GLU A 1 104 ? -13.348 1.854 -6.039 1.00 96.56 104 GLU A N 1
ATOM 827 C CA . GLU A 1 104 ? -12.269 2.719 -6.508 1.00 96.56 104 GLU A CA 1
ATOM 828 C C . GLU A 1 104 ? -11.005 1.884 -6.702 1.00 96.56 104 GLU A C 1
ATOM 830 O O . GLU A 1 104 ? -10.495 1.306 -5.745 1.00 96.56 104 GLU A O 1
ATOM 835 N N . THR A 1 105 ? -10.470 1.849 -7.925 1.00 96.75 105 THR A N 1
ATOM 836 C CA . THR A 1 105 ? -9.239 1.113 -8.242 1.00 96.75 105 THR A CA 1
ATOM 837 C C . THR A 1 105 ? -8.130 2.063 -8.667 1.00 96.75 105 THR A C 1
ATOM 839 O O . THR A 1 105 ? -8.307 2.913 -9.543 1.00 96.75 105 THR A O 1
ATOM 842 N N . ARG A 1 106 ? -6.945 1.882 -8.082 1.00 95.25 106 ARG A N 1
ATOM 843 C CA . ARG A 1 106 ? -5.698 2.477 -8.559 1.00 95.25 106 ARG A CA 1
ATOM 844 C C . ARG A 1 106 ? -4.828 1.395 -9.190 1.00 95.25 106 ARG A C 1
ATOM 846 O O . ARG A 1 106 ? -4.462 0.430 -8.525 1.00 95.25 106 ARG A O 1
ATOM 853 N N . THR A 1 107 ? -4.456 1.609 -10.448 1.00 93.38 107 THR A N 1
ATOM 854 C CA . THR A 1 107 ? -3.556 0.728 -11.203 1.00 93.38 107 THR A CA 1
ATOM 855 C C . THR A 1 107 ? -2.151 1.320 -11.279 1.00 93.38 107 THR A C 1
ATOM 857 O O . THR A 1 107 ? -1.985 2.526 -11.485 1.00 93.38 107 THR A O 1
ATOM 860 N N . TYR A 1 108 ? -1.156 0.453 -11.139 1.00 89.00 108 TYR A N 1
ATOM 861 C CA . TYR A 1 108 ? 0.260 0.699 -11.366 1.00 89.00 108 TYR A CA 1
ATOM 862 C C . TYR A 1 108 ? 0.729 -0.272 -12.448 1.00 89.00 108 TYR A C 1
ATOM 864 O O . TYR A 1 108 ? 0.534 -1.478 -12.316 1.00 89.00 108 TYR A O 1
ATOM 872 N N . ALA A 1 109 ? 1.327 0.250 -13.514 1.00 89.25 109 ALA A N 1
ATOM 873 C CA . ALA A 1 109 ? 1.815 -0.529 -14.649 1.00 89.25 109 ALA A CA 1
ATOM 874 C C . ALA A 1 109 ? 3.019 0.175 -15.292 1.00 89.25 109 ALA A C 1
ATOM 876 O O . ALA A 1 109 ? 3.312 1.330 -14.967 1.00 89.25 109 ALA A O 1
ATOM 877 N N . GLY A 1 110 ? 3.682 -0.511 -16.221 1.00 85.00 110 GLY A N 1
ATOM 878 C CA . GLY A 1 110 ? 4.839 -0.006 -16.957 1.00 85.00 110 GLY A CA 1
ATOM 879 C C . GLY A 1 110 ? 6.170 -0.425 -16.340 1.00 85.00 110 GLY A C 1
ATOM 880 O O . GLY A 1 110 ? 6.220 -1.316 -15.493 1.00 85.00 110 GLY A O 1
ATOM 881 N N . PHE A 1 111 ? 7.238 0.249 -16.770 1.00 82.31 111 PHE A N 1
ATOM 882 C CA . PHE A 1 111 ? 8.626 -0.158 -16.544 1.00 82.31 111 PHE A CA 1
ATOM 883 C C . PHE A 1 111 ? 8.937 -0.562 -15.098 1.00 82.31 111 PHE A C 1
ATOM 885 O O . PHE A 1 111 ? 9.449 -1.651 -14.866 1.00 82.31 111 PHE A O 1
ATOM 892 N N . ASP A 1 112 ? 8.586 0.272 -14.114 1.00 78.88 112 ASP A N 1
ATOM 893 C CA . ASP A 1 112 ? 8.864 -0.037 -12.708 1.00 78.88 112 ASP A CA 1
ATOM 894 C C . ASP A 1 112 ? 8.183 -1.334 -12.256 1.00 78.88 112 ASP A C 1
ATOM 896 O O . ASP A 1 112 ? 8.813 -2.159 -11.605 1.00 78.88 112 ASP A O 1
ATOM 900 N N . MET A 1 113 ? 6.917 -1.544 -12.631 1.00 81.06 113 MET A N 1
ATOM 901 C CA . MET A 1 113 ? 6.163 -2.745 -12.253 1.00 81.06 113 MET A CA 1
ATOM 902 C C . MET A 1 113 ? 6.676 -3.996 -12.962 1.00 81.06 113 MET A C 1
ATOM 904 O O . MET A 1 113 ? 6.747 -5.051 -12.339 1.00 81.06 113 MET A O 1
ATOM 908 N N . GLU A 1 114 ? 7.082 -3.880 -14.228 1.00 81.75 114 GLU A N 1
ATOM 909 C CA . GLU A 1 114 ? 7.730 -4.975 -14.958 1.00 81.75 114 GLU A CA 1
ATOM 910 C C . GLU A 1 114 ? 9.033 -5.393 -14.276 1.00 81.75 114 GLU A C 1
ATOM 912 O O . GLU A 1 114 ? 9.276 -6.583 -14.077 1.00 81.75 114 GLU A O 1
ATOM 917 N N . LYS A 1 115 ? 9.849 -4.418 -13.852 1.00 77.12 115 LYS A N 1
ATOM 918 C CA . LYS A 1 115 ? 11.056 -4.702 -13.074 1.00 77.12 115 LYS A CA 1
ATOM 919 C C . LYS A 1 115 ? 10.695 -5.365 -11.753 1.00 77.12 115 LYS A C 1
ATOM 921 O O . LYS A 1 115 ? 11.267 -6.409 -11.467 1.00 77.12 115 LYS A O 1
ATOM 926 N N . TRP A 1 116 ? 9.716 -4.845 -11.009 1.00 74.25 116 TRP A N 1
ATOM 927 C CA . TRP A 1 116 ? 9.243 -5.448 -9.754 1.00 74.25 116 TRP A CA 1
ATOM 928 C C . TRP A 1 116 ? 8.697 -6.875 -9.900 1.00 74.25 116 TRP A C 1
ATOM 930 O O . TRP A 1 116 ? 8.826 -7.666 -8.965 1.00 74.25 116 TRP A O 1
ATOM 940 N N . GLY A 1 117 ? 8.146 -7.229 -11.061 1.00 71.06 117 GLY A N 1
ATOM 941 C CA . GLY A 1 117 ? 7.699 -8.589 -11.373 1.00 71.06 117 GLY A CA 1
ATOM 942 C C . GLY A 1 117 ? 8.837 -9.602 -11.529 1.00 71.06 117 GLY A C 1
ATOM 943 O O . GLY A 1 117 ? 8.614 -10.793 -11.339 1.00 71.06 117 GLY A O 1
ATOM 944 N N . GLY A 1 118 ? 10.064 -9.150 -11.812 1.00 69.94 118 GLY A N 1
ATOM 945 C CA . GLY A 1 118 ? 11.255 -10.006 -11.873 1.00 69.94 118 GLY A CA 1
ATOM 946 C C . GLY A 1 118 ? 11.767 -10.477 -10.508 1.00 69.94 118 GLY A C 1
ATOM 947 O O . GLY A 1 118 ? 12.776 -11.175 -10.444 1.00 69.94 118 GLY A O 1
ATOM 948 N N . PHE A 1 119 ? 11.096 -10.090 -9.424 1.00 70.06 119 PHE A N 1
ATOM 949 C CA . PHE A 1 119 ? 11.503 -10.388 -8.062 1.00 70.06 119 PHE A CA 1
ATOM 950 C C . PHE A 1 119 ? 10.539 -11.346 -7.371 1.00 70.06 119 PHE A C 1
ATOM 952 O O . 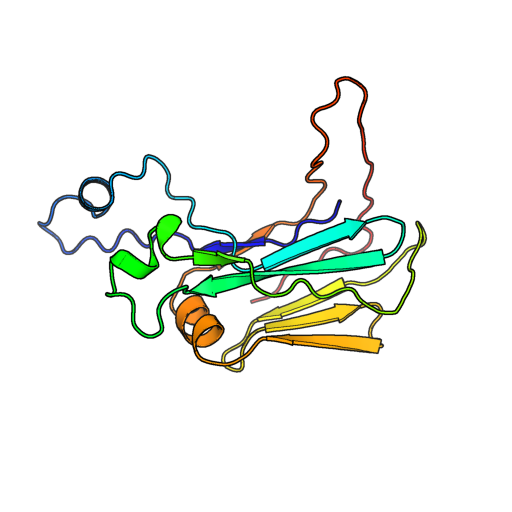PHE A 1 119 ? 9.330 -11.347 -7.615 1.00 70.06 119 PHE A O 1
ATOM 959 N N . GLU A 1 120 ? 11.068 -12.106 -6.419 1.00 72.00 120 GLU A N 1
ATOM 960 C CA . GLU A 1 120 ? 10.235 -12.790 -5.442 1.00 72.00 120 GLU A CA 1
ATOM 961 C C . GLU A 1 120 ? 9.580 -11.765 -4.527 1.00 72.00 120 GLU A C 1
ATOM 963 O O . GLU A 1 120 ? 10.239 -10.877 -3.997 1.00 72.00 120 GLU A O 1
ATOM 968 N N . ASN A 1 121 ? 8.274 -11.884 -4.340 1.00 75.06 121 ASN A N 1
ATOM 969 C CA . ASN A 1 121 ? 7.483 -10.890 -3.646 1.00 75.06 121 ASN A CA 1
ATOM 970 C C . ASN A 1 121 ? 6.594 -11.555 -2.601 1.00 75.06 121 ASN A C 1
ATOM 972 O O . ASN A 1 121 ? 6.042 -12.627 -2.834 1.00 75.06 121 ASN A O 1
ATOM 976 N N . TYR A 1 122 ? 6.395 -10.895 -1.465 1.00 77.00 122 TYR A N 1
ATOM 977 C CA . TYR A 1 122 ? 5.476 -11.386 -0.441 1.00 77.00 122 TYR A CA 1
ATOM 978 C C . TYR A 1 122 ? 4.662 -10.258 0.181 1.00 77.00 122 TYR A C 1
ATOM 980 O O . TYR A 1 122 ? 5.147 -9.133 0.307 1.00 77.00 122 TYR A O 1
ATOM 988 N N . PHE A 1 123 ? 3.428 -10.567 0.583 1.00 82.94 123 PHE A N 1
ATOM 989 C CA . PHE A 1 123 ? 2.542 -9.623 1.255 1.00 82.94 123 PHE A CA 1
ATOM 990 C C . PHE A 1 123 ? 2.803 -9.578 2.762 1.00 82.94 123 PHE A C 1
ATOM 992 O O . PHE A 1 123 ? 2.988 -10.598 3.425 1.00 82.94 123 PHE A O 1
ATOM 999 N N . LYS A 1 124 ? 2.733 -8.374 3.328 1.00 84.00 124 LYS A N 1
ATOM 1000 C CA . LYS A 1 124 ? 2.575 -8.145 4.771 1.00 84.00 124 LYS A CA 1
ATOM 1001 C C . LYS A 1 124 ? 1.175 -7.606 5.036 1.00 84.00 124 LYS A C 1
ATOM 1003 O O . LYS A 1 124 ? 0.668 -6.841 4.235 1.00 84.00 124 LYS A O 1
ATOM 1008 N N . ALA A 1 125 ? 0.556 -7.956 6.155 1.00 85.94 125 ALA A N 1
ATOM 1009 C CA . ALA A 1 125 ? -0.681 -7.330 6.612 1.00 85.94 125 ALA A CA 1
ATOM 1010 C C . ALA A 1 125 ? -0.632 -7.221 8.135 1.00 85.94 125 ALA A C 1
ATOM 1012 O O . ALA A 1 125 ? -0.223 -8.152 8.822 1.00 85.94 125 ALA A O 1
ATOM 1013 N N . GLY A 1 126 ? -0.994 -6.064 8.682 1.00 87.25 126 GLY A N 1
ATOM 1014 C CA . GLY A 1 126 ? -0.908 -5.858 10.123 1.00 87.25 126 GLY A CA 1
ATOM 1015 C C . GLY A 1 126 ? -1.060 -4.405 10.529 1.00 87.25 126 GLY A C 1
ATOM 1016 O O . GLY A 1 126 ? -1.650 -3.601 9.810 1.00 87.25 126 GLY A O 1
ATOM 1017 N N . ASN A 1 127 ? -0.512 -4.068 11.693 1.00 88.19 127 ASN A N 1
ATOM 1018 C CA . ASN A 1 127 ? -0.483 -2.708 12.207 1.00 88.19 127 ASN A CA 1
ATOM 1019 C C . ASN A 1 127 ? 0.953 -2.180 12.291 1.00 88.19 127 ASN A C 1
ATOM 1021 O O . ASN A 1 127 ? 1.635 -2.413 13.284 1.00 88.19 127 ASN A O 1
ATOM 1025 N N . TYR A 1 128 ? 1.396 -1.439 11.275 1.00 86.50 128 TYR A N 1
ATOM 1026 C CA . TYR A 1 128 ? 2.727 -0.825 11.271 1.00 86.50 128 TYR A CA 1
ATOM 1027 C C . TYR A 1 128 ? 2.653 0.659 11.654 1.00 86.50 128 TYR A C 1
ATOM 1029 O O . TYR A 1 128 ? 2.512 1.536 10.799 1.00 86.50 128 TYR A O 1
ATOM 1037 N N . LEU A 1 129 ? 2.685 0.952 12.956 1.00 88.19 129 LEU A N 1
ATOM 1038 C CA . LEU A 1 129 ? 2.577 2.317 13.479 1.00 88.19 129 LEU A CA 1
ATOM 1039 C C . LEU A 1 129 ? 3.786 3.176 13.058 1.00 88.19 129 LEU A C 1
ATOM 1041 O O . LEU A 1 129 ? 4.924 2.750 13.187 1.00 88.19 129 LEU A O 1
ATOM 1045 N N . GLN A 1 130 ? 3.530 4.386 12.545 1.00 87.69 130 GLN A N 1
ATOM 1046 C CA . GLN A 1 130 ? 4.582 5.320 12.088 1.00 87.69 130 GLN A CA 1
ATOM 1047 C C . GLN A 1 130 ? 4.908 6.421 13.103 1.00 87.69 130 GLN A C 1
ATOM 1049 O O . GLN A 1 130 ? 5.788 7.238 12.848 1.00 87.69 130 GLN A O 1
ATOM 1054 N N . ALA A 1 131 ? 4.166 6.487 14.207 1.00 88.12 131 ALA A N 1
ATOM 1055 C CA . ALA A 1 131 ? 4.454 7.408 15.296 1.00 88.12 131 ALA A CA 1
ATOM 1056 C C . ALA A 1 131 ? 5.602 6.847 16.143 1.00 88.12 131 ALA A C 1
ATOM 1058 O O . ALA A 1 131 ? 5.672 5.633 16.341 1.00 88.12 131 ALA A O 1
ATOM 1059 N N . LYS A 1 132 ? 6.488 7.722 16.624 1.00 91.50 132 LYS A N 1
ATOM 1060 C CA . LYS A 1 132 ? 7.597 7.356 17.522 1.00 91.50 132 LYS A CA 1
ATOM 1061 C C . LYS A 1 132 ? 7.327 7.773 18.969 1.00 91.50 132 LYS A C 1
ATOM 1063 O O . LYS A 1 132 ? 8.155 7.553 19.845 1.00 91.50 132 LYS A O 1
ATOM 1068 N N . GLU A 1 133 ? 6.177 8.395 19.193 1.00 94.50 133 GLU A N 1
ATOM 1069 C CA . GLU A 1 133 ? 5.859 9.086 20.425 1.00 94.50 133 GLU A CA 1
ATOM 1070 C C . GLU A 1 133 ? 5.515 8.022 21.473 1.00 94.50 133 GLU A C 1
ATOM 1072 O O . GLU A 1 133 ? 4.790 7.085 21.130 1.00 94.50 133 GLU A O 1
ATOM 1077 N N . PRO A 1 134 ? 6.019 8.128 22.718 1.00 91.50 134 PRO A N 1
ATOM 1078 C CA . PRO A 1 134 ? 5.990 7.020 23.678 1.00 91.50 134 PRO A CA 1
ATOM 1079 C C . PRO A 1 134 ? 4.605 6.399 23.913 1.00 91.50 134 PRO A C 1
ATOM 1081 O O . PRO A 1 134 ? 4.491 5.181 24.004 1.00 91.50 134 PRO A O 1
ATOM 1084 N N . ASP A 1 135 ? 3.556 7.225 23.932 1.00 94.62 135 ASP A N 1
ATOM 1085 C CA . ASP A 1 135 ? 2.175 6.793 24.186 1.00 94.62 135 ASP A C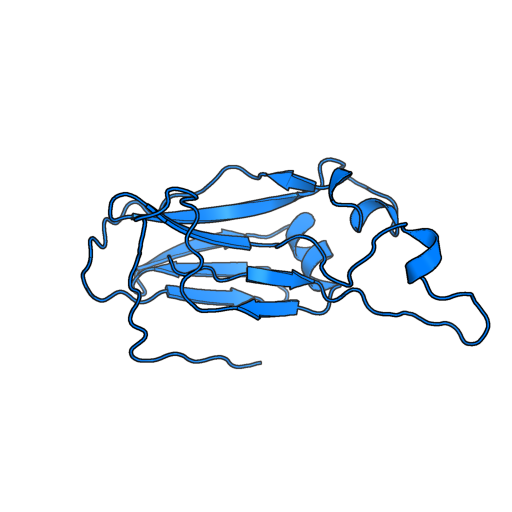A 1
ATOM 1086 C C . ASP A 1 135 ? 1.340 6.626 22.904 1.00 94.62 135 ASP A C 1
ATOM 1088 O O . ASP A 1 135 ? 0.121 6.426 22.950 1.00 94.62 135 ASP A O 1
ATOM 1092 N N . ALA A 1 136 ? 1.962 6.734 21.728 1.00 93.44 136 ALA A N 1
ATOM 1093 C CA . ALA A 1 136 ? 1.250 6.565 20.474 1.00 93.44 136 ALA A CA 1
ATOM 1094 C C . ALA A 1 136 ? 0.888 5.094 20.257 1.00 93.44 136 ALA A C 1
ATOM 1096 O O . ALA A 1 136 ? 1.737 4.205 20.264 1.00 93.44 136 ALA A O 1
ATOM 1097 N N . PHE A 1 137 ? -0.385 4.838 19.967 1.00 92.50 137 PHE A N 1
ATOM 1098 C CA . PHE A 1 137 ? -0.853 3.511 19.595 1.00 92.50 137 PHE A CA 1
ATOM 1099 C C . PHE A 1 137 ? -1.857 3.581 18.446 1.00 92.50 137 PHE A C 1
ATOM 1101 O O . PHE A 1 137 ? -2.476 4.606 18.16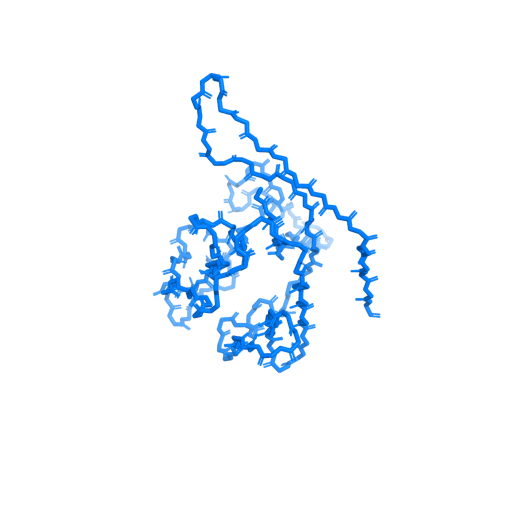3 1.00 92.50 137 PHE A O 1
ATOM 1108 N N . ALA A 1 138 ? -2.032 2.450 17.771 1.00 90.81 138 ALA A N 1
ATOM 1109 C CA . ALA A 1 138 ? -3.111 2.242 16.819 1.00 90.81 138 ALA A CA 1
ATOM 1110 C C . ALA A 1 138 ? -3.660 0.830 16.997 1.00 90.81 138 ALA A C 1
ATOM 1112 O O . ALA A 1 138 ? -2.940 -0.069 17.426 1.00 90.81 138 ALA A O 1
ATOM 1113 N N . ARG A 1 139 ? -4.920 0.619 16.620 1.00 91.19 139 ARG A N 1
ATOM 1114 C CA . ARG A 1 139 ? -5.528 -0.709 16.543 1.00 91.19 139 ARG A CA 1
ATOM 1115 C C . ARG A 1 139 ? -6.082 -0.917 15.143 1.00 91.19 139 ARG A C 1
ATOM 1117 O O . ARG A 1 139 ? -6.671 -0.009 14.568 1.00 91.19 139 ARG A O 1
ATOM 1124 N N . VAL A 1 140 ? -5.862 -2.107 14.603 1.00 90.25 140 VAL A N 1
ATOM 1125 C CA . VAL A 1 140 ? -6.392 -2.547 13.311 1.00 90.25 140 VAL A CA 1
ATOM 1126 C C . VAL A 1 140 ? -7.076 -3.880 13.553 1.00 90.25 140 VAL A C 1
ATOM 1128 O O . VAL A 1 140 ? -6.521 -4.722 14.256 1.00 90.25 140 VAL A O 1
ATOM 1131 N N . LYS A 1 141 ? -8.277 -4.051 13.005 1.00 92.25 141 LYS A N 1
ATOM 1132 C CA . LYS A 1 141 ? -8.999 -5.321 13.018 1.00 92.25 141 LYS A CA 1
ATOM 1133 C C . LYS A 1 141 ? -9.059 -5.848 11.590 1.00 92.25 141 LYS A C 1
ATOM 1135 O O . LYS A 1 141 ? -9.392 -5.087 10.687 1.00 92.25 141 LYS A O 1
ATOM 1140 N N . PHE A 1 142 ? -8.728 -7.121 11.417 1.00 92.12 142 PHE A N 1
ATOM 1141 C CA . PHE A 1 142 ? -8.934 -7.857 10.174 1.00 92.12 142 PHE A CA 1
ATOM 1142 C C . PHE A 1 142 ? -10.097 -8.813 10.403 1.00 92.12 142 PHE A C 1
ATOM 1144 O O . PHE A 1 142 ? -10.113 -9.509 11.417 1.00 92.12 142 PHE A O 1
ATOM 1151 N N . TYR A 1 143 ? -11.067 -8.796 9.496 1.00 93.50 143 TYR A N 1
ATOM 1152 C CA . TYR A 1 143 ? -12.256 -9.642 9.583 1.00 93.50 143 TYR A CA 1
ATOM 1153 C C . TYR A 1 143 ? -12.134 -10.848 8.649 1.00 93.50 143 TYR A C 1
ATOM 1155 O O . TYR A 1 143 ? -12.386 -11.966 9.077 1.00 93.50 143 TYR A O 1
ATOM 1163 N N . GLU A 1 144 ? -11.660 -10.630 7.418 1.00 92.62 144 GLU A N 1
ATOM 1164 C CA . GLU A 1 144 ? -11.574 -11.663 6.377 1.00 92.62 144 GLU A CA 1
ATOM 1165 C C . GLU A 1 144 ? -10.237 -11.568 5.608 1.00 92.62 144 GLU A C 1
ATOM 1167 O O . GLU A 1 144 ? -10.211 -11.162 4.448 1.00 92.62 144 GLU A O 1
ATOM 1172 N N . PRO A 1 145 ? -9.082 -11.852 6.243 1.00 89.50 145 PRO A N 1
ATOM 1173 C CA . PRO A 1 145 ? -7.797 -11.809 5.552 1.00 89.50 145 PRO A CA 1
ATOM 1174 C C . PRO A 1 145 ? -7.630 -13.028 4.633 1.00 89.50 145 PRO A C 1
ATOM 1176 O O . PRO A 1 145 ? -7.659 -14.168 5.094 1.00 89.50 145 PRO A O 1
ATOM 1179 N N . THR A 1 146 ? -7.397 -12.786 3.346 1.00 91.56 146 THR A N 1
ATOM 1180 C CA . THR A 1 146 ? -7.144 -13.822 2.337 1.00 91.56 146 THR A CA 1
ATOM 1181 C C . THR A 1 146 ? -5.891 -13.488 1.528 1.00 91.56 146 THR A C 1
ATOM 1183 O O . THR A 1 146 ? -5.544 -12.322 1.338 1.00 91.56 146 THR A O 1
ATOM 1186 N N . ALA A 1 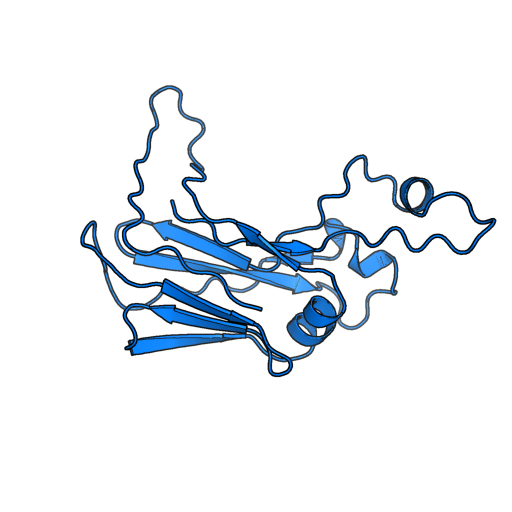147 ? -5.176 -14.524 1.092 1.00 88.12 147 ALA A N 1
ATOM 1187 C CA . ALA A 1 147 ? -4.049 -14.419 0.174 1.00 88.12 147 ALA A CA 1
ATOM 1188 C C . ALA A 1 147 ? -4.014 -15.678 -0.697 1.00 88.12 147 ALA A C 1
ATOM 1190 O O . ALA A 1 147 ? -4.099 -16.793 -0.181 1.00 88.12 147 ALA A O 1
ATOM 1191 N N . THR A 1 148 ? -3.892 -15.490 -2.004 1.00 89.06 148 THR A N 1
ATOM 1192 C CA . THR A 1 148 ? -3.837 -16.557 -3.010 1.00 89.06 148 THR A CA 1
ATOM 1193 C C . THR A 1 148 ? -2.712 -16.256 -3.994 1.00 89.06 148 THR A C 1
ATOM 1195 O O . THR A 1 148 ? -2.370 -15.088 -4.185 1.00 89.06 148 THR A O 1
ATOM 1198 N N . GLN A 1 149 ? -2.137 -17.301 -4.587 1.00 82.44 149 GLN A N 1
ATOM 1199 C CA . GLN A 1 149 ? -1.106 -17.226 -5.625 1.00 82.44 149 GLN A CA 1
ATOM 1200 C C . GLN A 1 149 ? -1.582 -17.984 -6.858 1.00 82.44 149 GLN A C 1
ATOM 1202 O O . GLN A 1 149 ? -2.253 -19.024 -6.656 1.00 82.44 149 GLN A O 1
#

Radius of gyration: 17.07 Å; Cα contacts (8 Å, |Δi|>4): 243; chains: 1; bounding box: 47×34×41 Å

pLDDT: mean 75.99, std 18.98, range [37.09, 96.81]

Solvent-accessible surface area (backbone atoms only — not comparable to full-atom values): 9323 Å² total; per-residue (Å²): 48,50,34,45,28,42,28,38,48,64,76,81,73,62,61,96,86,57,79,57,62,61,74,79,71,77,54,97,62,66,75,42,68,54,47,30,39,38,36,64,55,97,32,24,49,33,42,37,42,49,33,61,71,52,99,76,57,53,88,69,47,66,67,39,73,84,38,48,37,78,41,86,64,47,63,55,89,62,71,58,58,90,57,93,77,50,76,48,77,50,76,56,98,80,21,37,39,39,30,42,64,90,70,52,72,52,78,46,62,55,72,58,38,58,57,58,64,77,40,51,69,47,83,41,78,52,65,63,74,86,71,85,52,93,86,64,82,80,82,69,87,82,89,82,87,82,88,87,133

InterPro domains:
  IPR013320 Concanavalin A-like lectin/glucanase domain superfamily [SSF49899] (28-144)
  IPR014895 Alginate lyase 2 [PF08787] (28-146)